Protein AF-A0A359E7X0-F1 (afdb_monomer_lite)

Secondary structure (DSSP, 8-state):
-HHHHHHHHT--HHHHHHHHHHHHHHHHHHHHHS-SS---S-HHHHHHHHHHHHHHHHHHHHHHHHHHHHHHH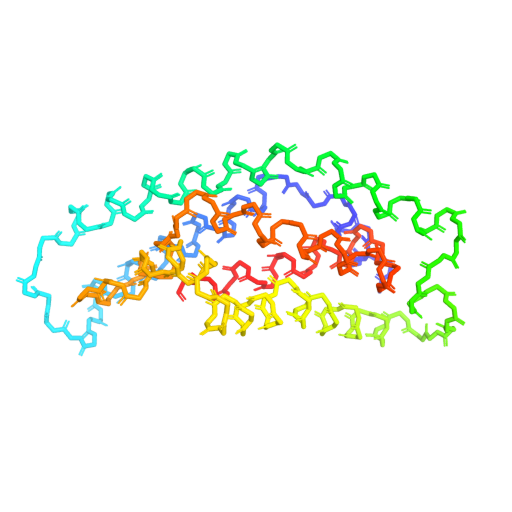HHHHTT-SHHHHS---HHHHHHHHHHHHHIIIIIIHHHHHHH-HHHHHHHHHHHT--S-STTGGG---HHHHHHHHHHHHHHHHHHT--HHHHHHHHHHHHHT--

Structure (mmCIF, N/CA/C/O backbone):
data_AF-A0A359E7X0-F1
#
_entry.id   AF-A0A359E7X0-F1
#
loop_
_atom_site.group_PDB
_atom_site.id
_atom_site.type_symbol
_atom_site.label_atom_id
_a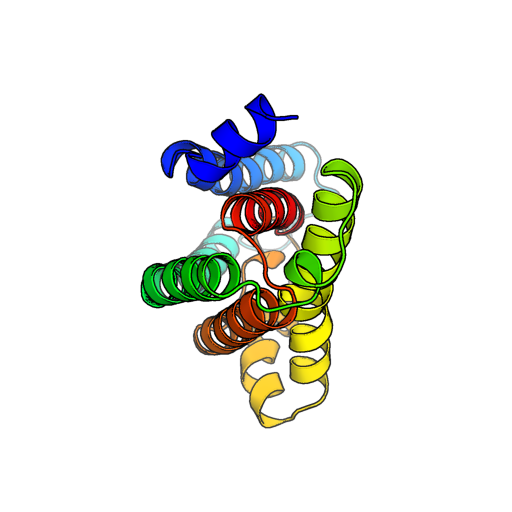tom_site.label_alt_id
_atom_site.label_comp_id
_atom_site.label_asym_id
_atom_site.label_entity_id
_atom_site.label_seq_id
_atom_site.pdbx_PDB_ins_code
_atom_site.Cartn_x
_atom_site.Cartn_y
_atom_site.Cartn_z
_atom_site.occupancy
_atom_site.B_iso_or_equiv
_atom_site.auth_seq_id
_atom_site.auth_comp_id
_atom_site.auth_asym_id
_atom_site.auth_atom_id
_atom_site.pdbx_PDB_model_num
ATOM 1 N N . MET A 1 1 ? 7.975 14.199 -17.176 1.00 75.38 1 MET A N 1
ATOM 2 C CA . MET A 1 1 ? 7.974 12.775 -16.774 1.00 75.38 1 MET A CA 1
ATOM 3 C C . MET A 1 1 ? 9.249 12.431 -16.023 1.00 75.38 1 MET A C 1
ATOM 5 O O . MET A 1 1 ? 9.124 11.866 -14.952 1.00 75.38 1 MET A O 1
ATOM 9 N N . GLU A 1 2 ? 10.434 12.840 -16.494 1.00 82.50 2 GLU A N 1
ATOM 10 C CA . GLU A 1 2 ? 11.701 12.653 -15.754 1.00 82.50 2 GLU A CA 1
ATOM 11 C C . GLU A 1 2 ? 11.661 13.223 -14.327 1.00 82.50 2 GLU A C 1
ATOM 13 O O . GLU A 1 2 ? 11.994 12.517 -13.386 1.00 82.50 2 GLU A O 1
ATOM 18 N N . SER A 1 3 ? 11.103 14.425 -14.140 1.00 87.00 3 SER A N 1
ATOM 19 C CA . SER A 1 3 ? 10.909 15.014 -12.804 1.00 87.00 3 SER A CA 1
ATOM 20 C C . SER A 1 3 ? 10.025 14.183 -11.863 1.00 87.00 3 SER A C 1
ATOM 22 O O . SER A 1 3 ? 10.186 14.245 -10.649 1.00 87.00 3 SER A O 1
ATOM 24 N N . LEU A 1 4 ? 9.076 13.411 -12.407 1.00 87.56 4 LEU A N 1
ATOM 25 C CA . LEU A 1 4 ? 8.198 12.545 -11.617 1.00 87.56 4 LEU A CA 1
ATOM 26 C C . LEU A 1 4 ? 8.930 11.269 -11.192 1.00 87.56 4 LEU A C 1
ATOM 28 O O . LEU A 1 4 ? 8.784 10.843 -10.050 1.00 87.56 4 LEU A O 1
ATOM 32 N N . ILE A 1 5 ? 9.735 10.694 -12.089 1.00 90.81 5 ILE A N 1
ATOM 33 C CA . ILE A 1 5 ? 10.600 9.549 -11.783 1.00 90.81 5 ILE A CA 1
ATOM 34 C C . ILE A 1 5 ? 11.590 9.939 -10.688 1.00 90.81 5 ILE A C 1
ATOM 36 O O . ILE A 1 5 ? 11.612 9.298 -9.644 1.00 90.81 5 ILE A O 1
ATOM 40 N N . GLU A 1 6 ? 12.326 11.035 -10.889 1.00 91.25 6 GLU A N 1
ATOM 41 C CA . GLU A 1 6 ? 13.336 11.527 -9.948 1.00 91.25 6 GLU A CA 1
ATOM 42 C C . GLU A 1 6 ? 12.739 11.795 -8.560 1.00 91.25 6 GLU A C 1
ATOM 44 O O . GLU A 1 6 ? 13.324 11.417 -7.540 1.00 91.25 6 GLU A O 1
ATOM 49 N N . PHE A 1 7 ? 11.540 12.392 -8.516 1.00 92.25 7 PHE A N 1
ATOM 50 C CA . PHE A 1 7 ? 10.814 12.611 -7.269 1.00 92.25 7 PHE A CA 1
ATOM 51 C C . PHE A 1 7 ? 10.490 11.295 -6.557 1.00 92.25 7 PHE A C 1
ATOM 53 O O . PHE A 1 7 ? 10.755 11.173 -5.362 1.00 92.25 7 PHE A O 1
ATOM 60 N N . PHE A 1 8 ? 9.918 10.314 -7.262 1.00 92.75 8 PHE A N 1
ATOM 61 C CA . PHE A 1 8 ? 9.511 9.057 -6.637 1.00 92.75 8 PHE A CA 1
ATOM 62 C C . PHE A 1 8 ? 10.677 8.123 -6.341 1.00 92.75 8 PHE A C 1
ATOM 64 O O . PHE A 1 8 ? 10.572 7.375 -5.384 1.00 92.75 8 PHE A O 1
ATOM 71 N N . GLU A 1 9 ? 11.790 8.181 -7.065 1.00 91.56 9 GLU A N 1
ATOM 72 C CA . GLU A 1 9 ? 13.028 7.472 -6.711 1.00 91.56 9 GLU A CA 1
ATOM 73 C C . GLU A 1 9 ? 13.593 7.944 -5.368 1.00 91.56 9 GLU A C 1
ATOM 75 O O . GLU A 1 9 ? 14.077 7.137 -4.574 1.00 91.56 9 GLU A O 1
ATOM 80 N N . ASN A 1 10 ? 13.472 9.244 -5.089 1.00 91.44 10 ASN A N 1
ATOM 81 C CA . ASN A 1 10 ? 14.083 9.896 -3.932 1.00 91.44 10 ASN A CA 1
ATOM 82 C C . ASN A 1 10 ? 13.059 10.402 -2.910 1.00 91.44 10 ASN A C 1
ATOM 84 O O . ASN A 1 10 ? 13.376 11.271 -2.093 1.00 91.44 10 ASN A O 1
ATOM 88 N N . VAL A 1 11 ? 11.826 9.883 -2.943 1.00 89.31 11 VAL A N 1
ATOM 89 C CA . VAL A 1 11 ? 10.738 10.421 -2.122 1.00 89.31 11 VAL A CA 1
ATOM 90 C C . VAL A 1 11 ? 11.108 10.354 -0.630 1.00 89.31 11 VAL A C 1
ATOM 92 O O . VAL A 1 11 ? 11.353 9.266 -0.085 1.00 89.31 11 VAL A O 1
ATOM 95 N N . PRO A 1 12 ? 11.143 11.499 0.081 1.00 88.38 12 PRO A N 1
ATOM 96 C CA . PRO A 1 12 ? 11.571 11.515 1.470 1.00 88.38 12 PRO A CA 1
ATOM 97 C C . PRO A 1 12 ? 10.687 10.626 2.342 1.00 88.38 12 PRO A C 1
ATOM 99 O O . PRO A 1 12 ? 9.459 10.614 2.223 1.00 88.38 12 PRO A O 1
ATOM 102 N N . THR A 1 13 ? 11.294 9.908 3.287 1.00 85.00 13 THR A N 1
ATOM 103 C CA . THR A 1 13 ? 10.543 9.116 4.274 1.00 85.00 13 THR A CA 1
ATOM 104 C C . THR A 1 13 ? 9.577 9.990 5.076 1.00 85.00 13 THR A C 1
ATOM 106 O O . THR A 1 13 ? 8.472 9.551 5.379 1.00 85.00 13 THR A O 1
ATOM 109 N N . SER A 1 14 ? 9.943 11.247 5.350 1.00 87.19 14 SER A N 1
ATOM 110 C CA . SER A 1 14 ? 9.067 12.228 5.999 1.00 87.19 14 SER A CA 1
ATOM 111 C C . SER A 1 14 ? 7.823 12.556 5.172 1.00 87.19 14 SER A C 1
ATOM 113 O O . SER A 1 14 ? 6.746 12.682 5.743 1.00 87.19 14 SER A O 1
ATOM 115 N N . PHE A 1 15 ? 7.940 12.644 3.844 1.00 88.62 15 PHE A N 1
ATOM 116 C CA . PHE A 1 15 ? 6.799 12.879 2.959 1.00 88.62 15 PHE A CA 1
ATOM 117 C C . PHE A 1 15 ? 5.837 11.686 2.976 1.00 88.62 15 PHE A C 1
ATOM 119 O O . PHE A 1 15 ? 4.637 11.856 3.175 1.00 88.62 15 PHE A O 1
ATOM 126 N N . ARG A 1 16 ? 6.370 10.463 2.866 1.00 85.44 16 ARG A N 1
ATOM 127 C CA . ARG A 1 16 ? 5.575 9.224 2.939 1.00 85.44 16 ARG A CA 1
ATOM 128 C C . ARG A 1 16 ? 4.878 9.053 4.288 1.00 85.44 16 ARG A C 1
ATOM 130 O O . ARG A 1 16 ? 3.681 8.785 4.329 1.00 85.44 16 ARG A O 1
ATOM 137 N N . ALA A 1 17 ? 5.602 9.266 5.386 1.00 85.50 17 ALA A N 1
ATOM 138 C CA . ALA A 1 17 ? 5.021 9.253 6.726 1.00 85.50 17 ALA A CA 1
ATOM 139 C C . ALA A 1 17 ? 3.969 10.361 6.898 1.00 85.50 17 ALA A C 1
ATOM 141 O O . ALA A 1 17 ? 2.923 10.128 7.499 1.00 85.50 17 ALA A O 1
ATOM 142 N N . GLY A 1 18 ? 4.220 11.541 6.325 1.00 89.38 18 GLY A N 1
ATOM 143 C CA . GLY A 1 18 ? 3.293 12.666 6.313 1.00 89.38 18 GLY A CA 1
ATOM 144 C C . GLY A 1 18 ? 1.985 12.359 5.588 1.00 89.38 18 GLY A C 1
ATOM 145 O O . GLY A 1 18 ? 0.936 12.748 6.086 1.00 89.38 18 GLY A O 1
ATOM 146 N N . MET A 1 19 ? 2.014 11.617 4.476 1.00 86.12 19 MET A N 1
ATOM 147 C CA . MET A 1 19 ? 0.788 11.182 3.792 1.00 86.12 19 MET A CA 1
ATOM 148 C C . MET A 1 19 ? -0.053 10.244 4.661 1.00 86.12 19 MET A C 1
ATOM 150 O O . MET A 1 19 ? -1.252 10.460 4.788 1.00 86.12 19 MET A O 1
ATOM 154 N N . LEU A 1 20 ? 0.571 9.256 5.312 1.00 84.75 20 LEU A N 1
ATOM 155 C CA . LEU A 1 20 ? -0.137 8.308 6.182 1.00 84.75 20 LEU A CA 1
ATOM 156 C C . LEU A 1 20 ? -0.710 8.994 7.432 1.00 84.75 20 LEU A C 1
ATOM 158 O O . LEU A 1 20 ? -1.896 8.896 7.726 1.00 84.75 20 LEU A O 1
ATOM 162 N N . ILE A 1 21 ? 0.124 9.729 8.171 1.00 88.12 21 ILE A N 1
ATOM 163 C CA . ILE A 1 21 ? -0.298 10.397 9.412 1.00 88.12 21 ILE A CA 1
ATOM 164 C C . ILE A 1 21 ? -1.275 11.536 9.101 1.00 88.12 21 ILE A C 1
ATOM 166 O O . ILE A 1 21 ? -2.271 11.716 9.802 1.00 88.12 21 ILE A O 1
ATOM 170 N N . GLY A 1 22 ? -0.998 12.299 8.043 1.00 89.81 22 GLY A N 1
ATOM 171 C CA . GLY A 1 22 ? -1.836 13.401 7.586 1.00 89.81 22 GLY A CA 1
ATOM 172 C C . GLY A 1 22 ? -3.197 12.931 7.087 1.00 89.81 22 GLY A C 1
ATOM 173 O O . GLY A 1 22 ? -4.191 13.572 7.415 1.00 89.81 22 GLY A O 1
ATOM 174 N N . GLY A 1 23 ? -3.260 11.801 6.375 1.00 89.06 23 GLY A N 1
ATOM 175 C CA . GLY A 1 23 ? -4.509 11.172 5.943 1.00 89.06 23 GLY A CA 1
ATOM 176 C C . GLY A 1 23 ? -5.402 10.811 7.128 1.00 89.06 23 GLY A C 1
ATOM 177 O O . GLY A 1 23 ? -6.529 11.298 7.211 1.00 89.06 23 GLY A O 1
ATOM 178 N N . ILE A 1 24 ? -4.866 10.064 8.102 1.00 90.25 24 ILE A N 1
ATOM 179 C CA . ILE A 1 24 ? -5.588 9.720 9.341 1.00 90.25 24 ILE A CA 1
ATOM 180 C C . ILE A 1 24 ? -6.079 10.982 10.051 1.00 90.25 24 ILE A C 1
ATOM 182 O O . ILE A 1 24 ? -7.242 11.060 10.436 1.00 90.25 24 ILE A O 1
ATOM 186 N N . PHE A 1 25 ? -5.211 11.982 10.231 1.00 91.62 25 PHE A N 1
ATOM 187 C CA . PHE A 1 25 ? -5.564 13.212 10.940 1.00 91.62 25 PHE A CA 1
ATOM 188 C C . PHE A 1 25 ? -6.662 14.009 10.223 1.00 91.62 25 PHE A C 1
ATOM 190 O O . PHE A 1 25 ? -7.611 14.466 10.861 1.00 91.62 25 PHE A O 1
ATOM 197 N N . LEU A 1 26 ? -6.555 14.148 8.900 1.00 92.06 26 LEU A N 1
ATOM 198 C CA . LEU A 1 26 ? -7.533 14.848 8.075 1.00 92.06 26 LEU A CA 1
ATOM 199 C C . LEU A 1 26 ? -8.904 14.172 8.162 1.00 92.06 26 LEU A C 1
ATOM 201 O O . LEU A 1 26 ? -9.893 14.833 8.481 1.00 92.06 26 LEU A O 1
ATOM 205 N N . PHE A 1 27 ? -8.961 12.861 7.931 1.00 91.31 27 PHE A N 1
ATOM 206 C CA . PHE A 1 27 ? -10.214 12.114 7.974 1.00 91.31 27 PHE A CA 1
ATOM 207 C C . PHE A 1 27 ? 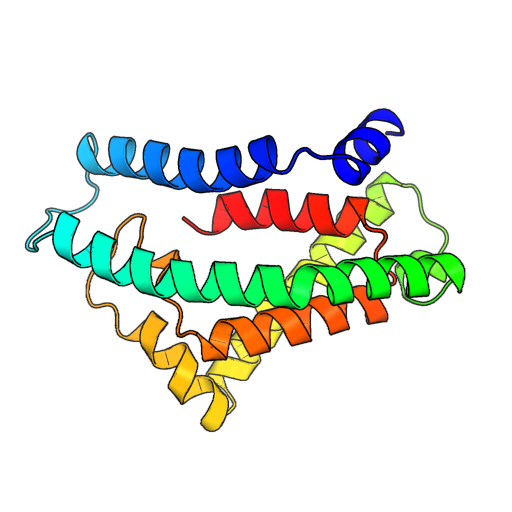-10.783 12.018 9.392 1.00 91.31 27 PHE A C 1
ATOM 209 O O . PHE A 1 27 ? -11.995 12.114 9.555 1.00 91.31 27 PHE A O 1
ATOM 216 N N . TRP A 1 28 ? -9.942 11.968 10.431 1.00 91.44 28 TRP A N 1
ATOM 217 C CA . TRP A 1 28 ? -10.390 12.053 11.825 1.00 91.44 28 TRP A CA 1
ATOM 218 C C . TRP A 1 28 ? -11.127 13.363 12.124 1.00 91.44 28 TRP A C 1
ATOM 220 O O . TRP A 1 28 ? -12.159 13.349 12.800 1.00 91.44 28 TRP A O 1
ATOM 230 N N . ILE A 1 29 ? -10.617 14.497 11.625 1.00 92.44 29 ILE A N 1
ATOM 231 C CA . ILE A 1 29 ? -11.282 15.800 11.764 1.00 92.44 29 ILE A CA 1
ATOM 232 C C . ILE A 1 29 ? -12.589 15.812 10.980 1.00 92.44 29 ILE A C 1
ATOM 234 O O . ILE A 1 29 ? -13.618 16.180 11.544 1.00 92.44 29 ILE A O 1
ATOM 238 N N . ILE A 1 30 ? -12.561 15.412 9.706 1.00 92.12 30 ILE A N 1
ATOM 239 C CA . ILE A 1 30 ? -13.751 15.413 8.844 1.00 92.12 30 ILE A CA 1
ATOM 240 C C . ILE A 1 30 ? -14.857 14.574 9.480 1.00 92.12 30 ILE A C 1
ATOM 242 O O . ILE A 1 30 ? -15.973 15.054 9.633 1.00 92.12 30 ILE A O 1
ATOM 246 N N . GLU A 1 31 ? -14.535 13.367 9.927 1.00 90.69 31 GLU A N 1
ATOM 247 C CA . GLU A 1 31 ? -15.479 12.456 10.563 1.00 90.69 31 GLU A CA 1
ATOM 248 C C . GLU A 1 31 ? -15.961 12.956 11.937 1.00 90.69 31 GLU A C 1
ATOM 250 O O . GLU A 1 31 ? -17.084 12.673 12.344 1.00 90.69 31 GLU A O 1
ATOM 255 N N . GLY A 1 32 ? -15.132 13.702 12.673 1.00 88.19 32 GLY A N 1
ATOM 256 C CA . GLY A 1 32 ? -15.523 14.313 13.945 1.00 88.19 32 GLY A CA 1
ATOM 257 C C . GLY A 1 32 ? -16.440 15.531 13.789 1.00 88.19 32 GLY A C 1
ATOM 258 O O . GLY A 1 32 ? -17.305 15.748 14.634 1.00 88.19 32 GLY A O 1
ATOM 259 N N . VAL A 1 33 ? -16.253 16.322 12.728 1.00 91.44 33 VAL A N 1
ATOM 260 C CA . VAL A 1 33 ? -17.039 17.538 12.446 1.00 91.44 33 VAL A CA 1
ATOM 261 C C . VAL A 1 33 ? -18.312 17.215 11.659 1.00 91.44 33 VAL A C 1
ATOM 263 O O . VAL A 1 33 ? -19.364 17.790 11.931 1.00 91.44 33 VAL A O 1
ATOM 266 N N . PHE A 1 34 ? -18.227 16.282 10.712 1.00 90.88 34 PHE A N 1
ATOM 267 C CA . PHE A 1 34 ? -19.312 15.845 9.834 1.00 90.88 34 PHE A CA 1
ATOM 268 C C . PHE A 1 34 ? -19.515 14.322 9.942 1.00 90.88 34 PHE A C 1
ATOM 270 O O . PHE A 1 34 ? -19.265 13.596 8.975 1.00 90.88 34 PHE A O 1
ATOM 277 N N . PRO A 1 35 ? -19.944 13.806 11.109 1.00 85.69 35 PRO A N 1
ATOM 278 C CA . PRO A 1 35 ? -20.147 12.374 11.284 1.00 85.69 35 PRO A CA 1
ATOM 279 C C . PRO A 1 35 ? -21.292 11.875 10.397 1.00 85.69 35 PRO A C 1
ATOM 281 O O . PRO A 1 35 ? -22.407 12.393 10.457 1.00 85.69 35 PRO A O 1
ATOM 284 N N . LEU A 1 36 ? -21.032 10.834 9.600 1.00 84.00 36 LEU A N 1
ATOM 285 C CA . LEU A 1 36 ? -22.078 10.146 8.833 1.00 84.00 36 LEU A CA 1
ATOM 286 C C . LEU A 1 36 ? -23.005 9.323 9.748 1.00 84.00 36 LEU A C 1
ATOM 288 O O . LEU A 1 36 ? -24.186 9.162 9.447 1.00 84.00 36 LEU A O 1
ATOM 292 N N . PHE A 1 37 ? -22.473 8.827 10.870 1.00 80.88 37 PHE A N 1
ATOM 293 C CA . PHE A 1 37 ? -23.189 8.029 11.865 1.00 80.88 37 PHE A CA 1
ATOM 294 C C . PHE A 1 37 ? -22.910 8.536 13.281 1.00 80.88 37 PHE A C 1
ATOM 296 O O . PHE A 1 37 ? -21.827 9.040 13.573 1.00 80.88 37 PHE A O 1
ATOM 303 N N . GLU A 1 38 ? -23.872 8.357 14.188 1.00 79.56 38 GLU A N 1
ATOM 304 C CA . GLU A 1 38 ? -23.658 8.646 15.605 1.00 79.56 38 GLU A CA 1
ATOM 305 C C . GLU A 1 38 ? -22.748 7.592 16.251 1.00 79.56 38 GLU A C 1
ATOM 307 O O . GLU A 1 38 ? -23.013 6.387 16.217 1.00 79.56 38 GLU A O 1
ATOM 312 N N . PHE A 1 39 ? -21.666 8.050 16.880 1.00 79.81 39 PHE A N 1
ATOM 313 C CA . PHE A 1 39 ? -20.713 7.176 17.554 1.00 79.81 39 PHE A CA 1
ATOM 314 C C . PHE A 1 39 ? -21.245 6.724 18.923 1.00 79.81 39 PHE A C 1
ATOM 316 O O . PHE A 1 39 ? -21.139 7.440 19.916 1.00 79.81 39 PHE A O 1
ATOM 323 N N . GLY A 1 40 ? -21.765 5.496 19.001 1.00 84.06 40 GLY A N 1
ATOM 324 C CA . GLY A 1 40 ? -22.205 4.862 20.255 1.00 84.06 40 GLY A CA 1
ATOM 325 C C . GLY A 1 40 ? -21.088 4.210 21.090 1.00 84.06 40 GLY A C 1
ATOM 326 O O . GLY A 1 40 ? -21.372 3.519 22.068 1.00 84.06 40 GLY A O 1
ATOM 327 N N . TYR A 1 41 ? -19.818 4.374 20.706 1.00 87.69 41 TYR A N 1
ATOM 328 C CA . TYR A 1 41 ? -18.667 3.690 21.309 1.00 87.69 41 TYR A CA 1
ATOM 329 C C . TYR A 1 41 ? -17.541 4.654 21.709 1.00 87.69 41 TYR A C 1
ATOM 331 O O . TYR A 1 41 ? -17.523 5.837 21.379 1.00 87.69 41 TYR A O 1
ATOM 339 N N . LYS A 1 42 ? -16.549 4.134 22.444 1.00 90.69 42 LYS A N 1
ATOM 340 C CA . LYS A 1 42 ? -15.373 4.903 22.881 1.00 90.69 42 LYS A CA 1
ATOM 341 C C . LYS A 1 42 ? -14.344 5.023 21.746 1.00 90.69 42 LYS A C 1
ATOM 343 O O . LYS A 1 42 ? -13.367 4.273 21.743 1.00 90.69 42 LYS A O 1
ATOM 348 N N . LYS A 1 43 ? -14.538 5.982 20.832 1.00 89.44 43 LYS A N 1
ATOM 349 C CA . LYS A 1 43 ? -13.714 6.196 19.620 1.00 89.44 43 LYS A CA 1
ATOM 350 C C . LYS A 1 43 ? -12.201 6.181 19.867 1.00 89.44 43 LYS A C 1
ATOM 352 O O . LYS A 1 43 ? -11.479 5.424 19.237 1.00 89.44 43 LYS A O 1
ATOM 357 N N . VAL A 1 44 ? -11.717 6.916 20.873 1.00 91.12 44 VAL A N 1
ATOM 358 C CA . VAL A 1 44 ? -10.276 6.958 21.214 1.00 91.12 44 VAL A CA 1
ATOM 359 C C . VAL A 1 44 ? -9.722 5.583 21.604 1.00 91.12 44 VAL A C 1
ATOM 361 O O . VAL A 1 44 ? -8.596 5.241 21.251 1.00 91.12 44 VAL A O 1
ATOM 364 N N . ARG A 1 45 ? -10.505 4.768 22.324 1.00 92.94 45 ARG A N 1
ATOM 365 C CA . ARG A 1 45 ? -10.074 3.422 22.730 1.00 92.94 45 ARG A CA 1
ATOM 366 C C . ARG A 1 45 ? -10.014 2.473 21.534 1.00 92.94 45 ARG A C 1
ATOM 368 O O . ARG A 1 45 ? -9.099 1.660 21.472 1.00 92.94 45 ARG A O 1
ATOM 375 N N . HIS A 1 46 ? -10.989 2.556 20.631 1.00 94.31 46 HIS A N 1
ATOM 376 C CA . HIS A 1 46 ? -11.018 1.761 19.402 1.00 94.31 46 HIS A CA 1
ATOM 377 C C . HIS A 1 46 ? -9.833 2.117 18.492 1.00 94.31 46 HIS A C 1
ATOM 379 O O . HIS A 1 46 ? -9.023 1.239 18.188 1.00 94.31 46 HIS A O 1
ATOM 385 N N . ALA A 1 47 ? -9.619 3.411 18.247 1.00 93.56 47 ALA A N 1
ATOM 386 C CA . ALA A 1 47 ? -8.471 3.923 17.506 1.00 93.56 47 ALA A CA 1
ATOM 387 C C . ALA A 1 47 ? -7.128 3.465 18.094 1.00 93.56 47 ALA A C 1
ATOM 389 O O . ALA A 1 47 ? -6.249 3.024 17.360 1.00 93.56 47 ALA A O 1
ATOM 390 N N . ALA A 1 48 ? -6.962 3.501 19.422 1.00 95.06 48 ALA A N 1
ATOM 391 C CA . ALA A 1 48 ? -5.726 3.055 20.068 1.00 95.06 48 ALA A CA 1
ATOM 392 C C . ALA A 1 48 ? -5.408 1.575 19.784 1.00 95.06 48 ALA A C 1
ATOM 394 O O . ALA A 1 48 ? -4.252 1.231 19.548 1.00 95.06 48 ALA A O 1
ATOM 395 N N . ILE A 1 49 ? -6.419 0.699 19.773 1.00 94.44 49 ILE A N 1
ATOM 396 C CA . ILE A 1 49 ? -6.236 -0.725 19.453 1.00 94.44 49 ILE A CA 1
ATOM 397 C C . ILE A 1 49 ? -5.827 -0.889 17.986 1.00 94.44 49 ILE A C 1
ATOM 399 O O . ILE A 1 49 ? -4.866 -1.604 17.698 1.00 94.44 49 ILE A O 1
ATOM 403 N N . ASN A 1 50 ? -6.516 -0.203 17.073 1.00 95.62 50 ASN A N 1
ATOM 404 C CA . ASN A 1 50 ? -6.230 -0.276 15.642 1.00 95.62 50 ASN A CA 1
ATOM 405 C C . ASN A 1 50 ? -4.831 0.274 15.318 1.00 95.62 50 ASN A C 1
ATOM 407 O O . ASN A 1 50 ? -4.094 -0.341 14.553 1.00 95.62 50 ASN A O 1
ATOM 411 N N . LEU A 1 51 ? -4.404 1.356 15.974 1.00 93.69 51 LEU A N 1
ATOM 412 C CA . LEU A 1 51 ? -3.062 1.922 15.815 1.00 93.69 51 LEU A CA 1
ATOM 413 C C . LEU A 1 51 ? -1.956 1.030 16.391 1.00 93.69 51 LEU A C 1
ATOM 415 O O . LEU A 1 51 ? -0.876 0.970 15.812 1.00 93.69 51 LEU A O 1
ATOM 419 N N . VAL A 1 52 ? -2.197 0.304 17.489 1.00 96.06 52 VAL A N 1
ATOM 420 C CA . VAL A 1 52 ? -1.232 -0.691 17.996 1.00 96.06 52 VAL A CA 1
ATOM 421 C C . VAL A 1 52 ? -1.051 -1.828 16.988 1.00 96.06 52 VAL A C 1
ATOM 423 O O . VAL A 1 52 ? 0.080 -2.213 16.695 1.00 96.06 52 VAL A O 1
ATOM 426 N N . LEU A 1 53 ? -2.149 -2.337 16.424 1.00 95.31 53 LEU A N 1
ATOM 427 C CA . LEU A 1 53 ? -2.118 -3.369 15.383 1.00 95.31 53 LEU A CA 1
ATOM 428 C C . LEU A 1 53 ? -1.400 -2.881 14.117 1.00 95.31 53 LEU A C 1
ATOM 430 O O . LEU A 1 53 ? -0.495 -3.555 13.620 1.00 95.31 53 LEU A O 1
ATOM 434 N N . ASN A 1 54 ? -1.722 -1.672 13.658 1.00 94.00 54 ASN A N 1
ATOM 435 C CA . ASN A 1 54 ? -1.026 -1.020 12.554 1.00 94.00 54 ASN A CA 1
ATOM 436 C C . ASN A 1 54 ? 0.469 -0.814 12.856 1.00 94.00 54 ASN A C 1
ATOM 438 O O . ASN A 1 54 ? 1.309 -1.046 11.994 1.00 94.00 54 ASN A O 1
ATOM 442 N N . GLY A 1 55 ? 0.833 -0.472 14.094 1.00 94.44 55 GLY A N 1
ATOM 443 C CA . GLY A 1 55 ? 2.230 -0.333 14.504 1.00 94.44 55 GLY A CA 1
ATOM 444 C C . GLY A 1 55 ? 3.048 -1.599 14.236 1.00 94.44 55 GLY A C 1
ATOM 445 O O . GLY A 1 55 ? 4.148 -1.518 13.688 1.00 94.44 55 GLY A O 1
ATOM 446 N N . PHE A 1 56 ? 2.496 -2.782 14.528 1.00 95.88 56 PHE A N 1
ATOM 447 C CA . PHE A 1 56 ? 3.136 -4.047 14.152 1.00 95.88 56 PHE A CA 1
ATOM 448 C C . PHE A 1 56 ? 3.239 -4.218 12.635 1.00 95.88 56 PHE A C 1
ATOM 450 O O . PHE A 1 56 ? 4.279 -4.661 12.148 1.00 95.88 56 PHE A O 1
ATOM 457 N N . PHE A 1 57 ? 2.196 -3.845 11.890 1.00 93.75 57 PHE A N 1
ATOM 458 C CA . PHE A 1 57 ? 2.203 -3.874 10.427 1.00 93.75 57 PHE A CA 1
ATOM 459 C C . PHE A 1 57 ? 3.351 -3.032 9.853 1.00 93.75 57 PHE A C 1
ATOM 461 O O . PHE A 1 57 ? 4.126 -3.518 9.029 1.00 93.75 57 PHE A O 1
ATOM 468 N N . VAL A 1 58 ? 3.515 -1.800 10.341 1.00 92.56 58 VAL A N 1
ATOM 469 C CA . VAL A 1 58 ? 4.585 -0.881 9.929 1.00 92.56 58 VAL A CA 1
ATOM 470 C C . VAL A 1 58 ? 5.961 -1.445 10.271 1.00 92.56 58 VAL A C 1
ATOM 472 O O . VAL A 1 58 ? 6.840 -1.458 9.412 1.00 92.56 58 VAL A O 1
ATOM 475 N N . VAL A 1 59 ? 6.162 -1.951 11.491 1.00 95.75 59 VAL A N 1
ATOM 476 C CA . VAL A 1 59 ? 7.450 -2.531 11.914 1.00 95.75 59 VAL A CA 1
ATOM 477 C C . VAL A 1 59 ? 7.834 -3.729 11.045 1.00 95.75 59 VAL A C 1
ATOM 479 O O . VAL A 1 59 ? 8.980 -3.827 10.607 1.00 95.75 59 VAL A O 1
ATOM 482 N N . ILE A 1 60 ? 6.882 -4.615 10.746 1.00 96.25 60 ILE A N 1
ATOM 483 C CA . ILE A 1 60 ? 7.112 -5.755 9.852 1.00 96.25 60 ILE A CA 1
ATOM 484 C C . ILE A 1 60 ? 7.442 -5.258 8.441 1.00 96.25 60 ILE A C 1
ATOM 486 O O . ILE A 1 60 ? 8.437 -5.695 7.865 1.00 96.25 60 ILE A O 1
ATOM 490 N N . GLY A 1 61 ? 6.677 -4.302 7.907 1.00 94.31 61 GLY A N 1
ATOM 491 C CA . GLY A 1 61 ? 6.936 -3.692 6.601 1.00 94.31 61 GLY A CA 1
ATOM 492 C C . GLY A 1 61 ? 8.343 -3.097 6.488 1.00 94.31 61 GLY A C 1
ATOM 493 O O . GLY A 1 61 ? 9.043 -3.356 5.509 1.00 94.31 61 GLY A O 1
ATOM 494 N N . LEU A 1 62 ? 8.803 -2.381 7.519 1.00 92.88 62 LEU A N 1
ATOM 495 C CA . LEU A 1 62 ? 10.171 -1.856 7.595 1.00 92.88 62 LEU A CA 1
ATOM 496 C C . LEU A 1 62 ? 11.223 -2.974 7.598 1.00 92.88 62 LEU A C 1
ATOM 498 O O . LEU A 1 62 ? 12.249 -2.838 6.935 1.00 92.88 62 LEU A O 1
ATOM 502 N N . GLY A 1 63 ? 10.955 -4.097 8.270 1.00 96.50 63 GLY A N 1
ATOM 503 C CA . GLY A 1 63 ? 11.818 -5.282 8.231 1.00 96.50 63 GLY A CA 1
ATOM 504 C C . GLY A 1 63 ? 11.975 -5.879 6.826 1.00 96.50 63 GLY A C 1
ATOM 505 O O . GLY A 1 63 ? 13.054 -6.351 6.474 1.00 96.50 63 GLY A O 1
ATOM 506 N N . PHE A 1 64 ? 10.934 -5.802 5.992 1.00 97.50 64 PHE A N 1
ATOM 507 C CA . PHE A 1 64 ? 10.961 -6.256 4.595 1.00 97.50 64 PHE A CA 1
ATOM 508 C C . PHE A 1 64 ? 11.443 -5.189 3.598 1.00 97.50 64 PHE A C 1
ATOM 510 O O . PHE A 1 64 ? 11.710 -5.522 2.441 1.00 97.50 64 PHE A O 1
ATOM 517 N N . ALA A 1 65 ? 11.590 -3.925 4.009 1.00 94.81 65 ALA A N 1
ATOM 518 C CA . ALA A 1 65 ? 11.895 -2.814 3.104 1.00 94.81 65 ALA A CA 1
ATOM 519 C C . ALA A 1 65 ? 13.206 -3.017 2.327 1.00 94.81 65 ALA A C 1
ATOM 521 O O . ALA A 1 65 ? 13.260 -2.745 1.128 1.00 94.81 65 ALA A O 1
ATOM 522 N N . GLY A 1 66 ? 14.242 -3.557 2.978 1.00 96.94 66 GLY A N 1
ATOM 523 C CA . GLY A 1 66 ? 15.512 -3.870 2.316 1.00 96.94 66 GLY A CA 1
ATOM 524 C C . GLY A 1 66 ? 15.360 -4.920 1.212 1.00 96.94 66 GLY A C 1
ATOM 525 O O . GLY A 1 66 ? 15.889 -4.738 0.118 1.00 96.94 66 GLY A O 1
ATOM 526 N N . LEU A 1 67 ? 14.583 -5.980 1.464 1.00 98.38 67 LEU A N 1
ATOM 527 C CA . LEU A 1 67 ? 14.318 -7.029 0.476 1.00 98.38 67 LEU A CA 1
ATOM 528 C C . LEU A 1 67 ? 13.474 -6.508 -0.693 1.00 98.38 67 LEU A C 1
ATOM 530 O O . LEU A 1 67 ? 13.731 -6.871 -1.839 1.00 98.38 67 LEU A O 1
ATOM 534 N N . LEU A 1 68 ? 12.499 -5.638 -0.423 1.00 98.31 68 LEU A N 1
ATOM 535 C CA . LEU A 1 68 ? 11.685 -4.989 -1.452 1.00 98.31 68 LEU A CA 1
ATOM 536 C C . LEU A 1 68 ? 12.550 -4.147 -2.404 1.00 98.31 68 LEU A C 1
ATOM 538 O O . LEU A 1 68 ? 12.472 -4.323 -3.619 1.00 98.31 68 LEU A O 1
ATOM 542 N N . VAL A 1 69 ? 13.402 -3.274 -1.852 1.00 97.81 69 VAL A N 1
ATOM 543 C CA . VAL A 1 69 ? 14.318 -2.429 -2.639 1.00 97.81 69 VAL A CA 1
ATOM 544 C C . VAL A 1 69 ? 15.315 -3.289 -3.409 1.00 97.81 69 VAL A C 1
ATOM 546 O O . VAL A 1 69 ? 15.516 -3.077 -4.602 1.00 97.81 69 VAL A O 1
ATOM 549 N N . TRP A 1 70 ? 15.899 -4.299 -2.758 1.00 98.56 70 TRP A N 1
ATOM 550 C CA . TRP A 1 70 ? 16.804 -5.237 -3.419 1.00 98.56 70 TRP A CA 1
ATOM 551 C C . TRP A 1 70 ? 16.127 -5.958 -4.589 1.00 98.56 70 TRP A C 1
ATOM 553 O O . TRP A 1 70 ? 16.713 -6.039 -5.663 1.00 98.56 70 TRP A O 1
ATOM 563 N N . SER A 1 71 ? 14.886 -6.421 -4.414 1.00 98.69 71 SER A N 1
ATOM 564 C CA . SER A 1 71 ? 14.132 -7.118 -5.464 1.00 98.69 71 SER A CA 1
ATOM 565 C C . SER A 1 71 ? 13.875 -6.208 -6.661 1.00 98.69 71 SER A C 1
ATOM 567 O O . SER A 1 71 ? 14.069 -6.632 -7.794 1.00 98.69 71 SER A O 1
ATOM 569 N N . SER A 1 72 ? 13.499 -4.950 -6.409 1.00 98.62 72 SER A N 1
ATOM 570 C CA . SER A 1 72 ? 13.299 -3.936 -7.450 1.00 98.62 72 SER A CA 1
ATOM 571 C C . SER A 1 72 ? 14.588 -3.652 -8.229 1.00 98.62 72 SER A C 1
ATOM 573 O O . SER A 1 72 ? 14.583 -3.682 -9.456 1.00 98.62 72 SER A O 1
ATOM 575 N N . ASN A 1 73 ? 15.712 -3.470 -7.528 1.00 98.44 73 ASN A N 1
ATOM 576 C CA . ASN A 1 73 ? 17.020 -3.263 -8.155 1.00 98.44 73 ASN A CA 1
ATOM 577 C C . ASN A 1 73 ? 17.493 -4.495 -8.938 1.00 98.44 73 ASN A C 1
ATOM 579 O O . ASN A 1 73 ? 18.129 -4.365 -9.978 1.00 98.44 73 ASN A O 1
ATOM 583 N N . TYR A 1 74 ? 17.206 -5.699 -8.437 1.00 98.69 74 TYR A N 1
ATOM 584 C CA . TYR A 1 74 ? 17.578 -6.942 -9.102 1.00 98.69 74 TYR A CA 1
ATOM 585 C C . TYR A 1 74 ? 16.850 -7.091 -10.437 1.00 98.69 74 TYR A C 1
ATOM 587 O O . TYR A 1 74 ? 17.491 -7.367 -11.450 1.00 98.69 74 TYR A O 1
ATOM 595 N N . VAL A 1 75 ? 15.530 -6.888 -10.461 1.00 98.56 75 VAL A N 1
ATOM 596 C CA . VAL A 1 75 ? 14.753 -7.054 -11.695 1.00 98.56 75 VAL A CA 1
ATOM 597 C C . VAL A 1 75 ? 15.057 -5.988 -12.739 1.00 98.56 75 VAL A C 1
ATOM 599 O O . VAL A 1 75 ? 15.084 -6.314 -13.919 1.00 98.56 75 VAL A O 1
ATOM 602 N N . THR A 1 76 ? 15.361 -4.753 -12.336 1.00 97.88 76 THR A N 1
ATOM 603 C CA . THR A 1 76 ? 15.770 -3.703 -13.281 1.00 97.88 76 THR A CA 1
ATOM 604 C C . THR A 1 76 ? 17.175 -3.947 -13.824 1.00 97.88 76 THR A C 1
ATOM 606 O O . THR A 1 76 ? 17.385 -3.836 -15.025 1.00 97.88 76 THR A O 1
ATOM 609 N N . ALA A 1 77 ? 18.129 -4.352 -12.979 1.00 98.38 77 ALA A N 1
ATOM 610 C CA . ALA A 1 77 ? 19.499 -4.639 -13.410 1.00 98.38 77 ALA A CA 1
ATOM 611 C C . ALA A 1 77 ? 19.614 -5.872 -14.324 1.00 98.38 77 ALA A C 1
ATOM 613 O O . ALA A 1 77 ? 20.578 -5.980 -15.076 1.00 98.38 77 ALA A O 1
ATOM 614 N N . ASN A 1 78 ? 18.662 -6.806 -14.240 1.00 98.44 78 ASN A N 1
ATOM 615 C CA . ASN A 1 78 ? 18.629 -8.027 -15.053 1.00 98.44 78 ASN A CA 1
ATOM 616 C C . ASN A 1 78 ? 17.533 -7.999 -16.132 1.00 98.44 78 ASN A C 1
ATOM 618 O O . ASN A 1 78 ? 17.246 -9.044 -16.711 1.00 98.44 78 ASN A O 1
ATOM 622 N N . GLU A 1 79 ? 16.896 -6.845 -16.364 1.00 97.88 79 GLU A N 1
ATOM 623 C CA . GLU A 1 79 ? 15.833 -6.669 -17.367 1.00 97.88 79 GLU A CA 1
ATOM 624 C C . GLU A 1 79 ? 14.720 -7.738 -17.263 1.00 97.88 79 GLU A C 1
ATOM 626 O O . GLU A 1 79 ? 14.216 -8.275 -18.253 1.00 97.88 79 GLU A O 1
ATOM 631 N N . PHE A 1 80 ? 14.332 -8.084 -16.033 1.00 98.38 80 PHE A N 1
ATOM 632 C CA . PHE A 1 80 ? 13.359 -9.135 -15.747 1.00 98.38 80 PHE A CA 1
ATOM 633 C C . PHE A 1 80 ? 11.977 -8.573 -15.389 1.00 98.38 80 PHE A C 1
ATOM 635 O O . PHE A 1 80 ? 11.855 -7.665 -14.572 1.00 98.38 80 PHE A O 1
ATOM 642 N N . GLY A 1 81 ? 10.921 -9.185 -15.930 1.00 97.88 81 GLY A N 1
ATOM 643 C CA . GLY A 1 81 ? 9.527 -8.901 -15.587 1.00 97.88 81 GLY A CA 1
ATOM 644 C C . GLY A 1 81 ? 8.787 -8.084 -16.646 1.00 97.88 81 GLY A C 1
ATOM 645 O O . GLY A 1 81 ? 9.377 -7.555 -17.586 1.00 97.88 81 GLY A O 1
ATOM 646 N N . VAL A 1 82 ? 7.463 -7.998 -16.495 1.00 97.62 82 VAL A N 1
ATOM 647 C CA . VAL A 1 82 ? 6.544 -7.440 -17.510 1.00 97.62 82 VAL A CA 1
ATOM 648 C C . VAL A 1 82 ? 6.974 -6.062 -18.024 1.00 97.62 82 VAL A C 1
ATOM 650 O O . VAL A 1 82 ? 6.968 -5.831 -19.230 1.00 97.62 82 VAL A O 1
ATOM 653 N N . LEU A 1 83 ? 7.357 -5.155 -17.124 1.00 97.88 83 LEU A N 1
ATOM 654 C CA . LEU A 1 83 ? 7.741 -3.784 -17.470 1.00 97.88 83 LEU A CA 1
ATOM 655 C C . LEU A 1 83 ? 9.140 -3.669 -18.084 1.00 97.88 83 LEU A C 1
ATOM 657 O O . LEU A 1 83 ? 9.463 -2.602 -18.594 1.00 97.88 83 LEU A O 1
ATOM 661 N N . GLN A 1 84 ? 9.959 -4.719 -18.001 1.00 97.44 84 GLN A N 1
ATOM 662 C CA . GLN A 1 84 ? 11.297 -4.767 -18.597 1.00 97.44 84 GLN A CA 1
ATOM 663 C C . GLN A 1 84 ? 11.268 -5.440 -19.977 1.00 97.44 84 GLN A C 1
ATOM 665 O O . GLN A 1 84 ? 12.002 -5.050 -20.875 1.00 97.44 84 GLN A O 1
ATOM 670 N N . TRP A 1 85 ? 10.388 -6.429 -20.172 1.00 97.62 85 TRP A N 1
ATOM 671 C CA . TRP A 1 85 ? 10.281 -7.179 -21.429 1.00 97.62 85 TRP A CA 1
ATOM 672 C C . TRP A 1 85 ? 9.522 -6.454 -22.539 1.00 97.62 85 TRP A C 1
ATOM 674 O O . TRP A 1 85 ? 9.640 -6.828 -23.705 1.00 97.62 85 TRP A O 1
ATOM 684 N N . VAL A 1 86 ? 8.693 -5.473 -22.185 1.00 96.50 86 VAL A N 1
ATOM 685 C CA . VAL A 1 86 ? 7.836 -4.762 -23.134 1.00 96.50 86 VAL A CA 1
ATOM 686 C C . VAL A 1 86 ? 8.189 -3.286 -23.120 1.00 96.50 86 VAL A C 1
ATOM 688 O O . VAL A 1 86 ? 7.936 -2.586 -22.140 1.00 96.50 86 VAL A O 1
ATOM 691 N N . GLU A 1 87 ? 8.721 -2.799 -24.238 1.00 95.19 87 GLU A N 1
ATOM 692 C CA . GLU A 1 87 ? 8.929 -1.370 -24.437 1.00 95.19 87 GLU A CA 1
ATOM 693 C C . GLU A 1 87 ? 7.583 -0.642 -24.466 1.00 95.19 87 GLU A C 1
ATOM 695 O O . GLU A 1 87 ? 6.674 -0.978 -25.230 1.00 95.19 87 GLU A O 1
ATOM 700 N N . MET A 1 88 ? 7.445 0.378 -23.625 1.00 95.38 88 MET A N 1
ATOM 701 C CA . MET A 1 88 ? 6.240 1.194 -23.567 1.00 95.38 88 MET A CA 1
ATOM 702 C C . MET A 1 88 ? 6.572 2.630 -23.157 1.00 95.38 88 MET A C 1
ATOM 704 O O . MET A 1 88 ? 7.554 2.860 -22.450 1.00 95.38 88 MET A O 1
ATOM 708 N N . PRO A 1 89 ? 5.753 3.621 -23.557 1.00 95.69 89 PRO A N 1
ATOM 709 C CA . PRO A 1 89 ? 5.898 4.977 -23.055 1.00 95.69 89 PRO A CA 1
ATOM 710 C C . PRO A 1 89 ? 5.809 5.003 -21.528 1.00 95.69 89 PRO A C 1
ATOM 712 O O . PRO A 1 89 ? 4.972 4.330 -20.928 1.00 95.69 89 PRO A O 1
ATOM 715 N N . ILE A 1 90 ? 6.610 5.858 -20.903 1.00 93.25 90 ILE A N 1
ATOM 716 C CA . ILE A 1 90 ? 6.747 5.944 -19.444 1.00 93.25 90 ILE A CA 1
ATOM 717 C C . ILE A 1 90 ? 5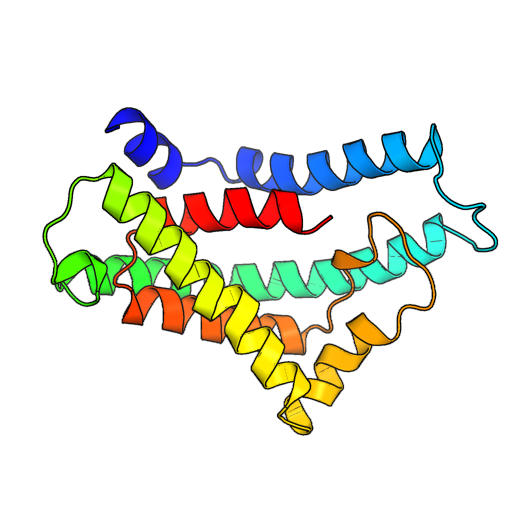.414 6.102 -18.684 1.00 93.25 90 ILE A C 1
ATOM 719 O O . ILE A 1 90 ? 5.247 5.568 -17.591 1.00 93.25 90 ILE A O 1
ATOM 723 N N . TRP A 1 91 ? 4.426 6.797 -19.256 1.00 94.56 91 TRP A N 1
ATOM 724 C CA . TRP A 1 91 ? 3.113 6.958 -18.622 1.00 94.56 91 TRP A CA 1
ATOM 725 C C . TRP A 1 91 ? 2.296 5.657 -18.644 1.00 94.56 91 TRP A C 1
ATOM 727 O O . TRP A 1 91 ? 1.591 5.367 -17.681 1.00 94.56 91 TRP A O 1
ATOM 737 N N . VAL A 1 92 ? 2.432 4.846 -19.702 1.00 96.44 92 VAL A N 1
ATOM 738 C CA . VAL A 1 92 ? 1.837 3.502 -19.779 1.00 96.44 92 VAL A CA 1
ATOM 739 C C . VAL A 1 92 ? 2.515 2.59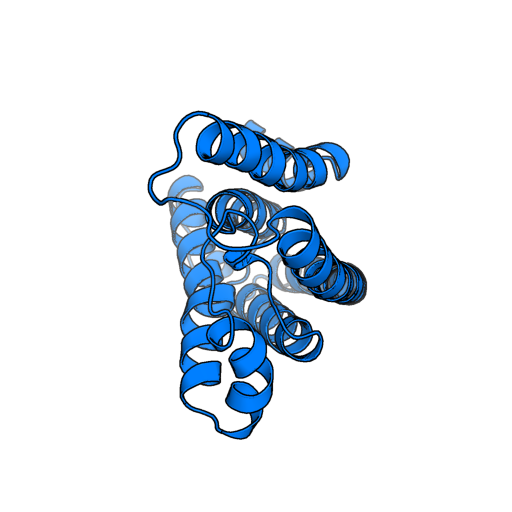9 -18.759 1.00 96.44 92 VAL A C 1
ATOM 741 O O . VAL A 1 92 ? 1.826 1.902 -18.022 1.00 96.44 92 VAL A O 1
ATOM 744 N N . GLN A 1 93 ? 3.845 2.679 -18.653 1.00 96.25 93 GLN A N 1
ATOM 745 C CA . GLN A 1 93 ? 4.622 1.930 -17.665 1.00 96.25 93 GLN A CA 1
ATOM 746 C C . GLN A 1 93 ? 4.157 2.229 -16.237 1.00 96.25 93 GLN A C 1
ATOM 748 O O . GLN A 1 93 ? 3.965 1.304 -15.452 1.00 96.25 93 GLN A O 1
ATOM 753 N N . ALA A 1 94 ? 3.907 3.504 -15.917 1.00 96.56 94 ALA A N 1
ATOM 754 C CA . ALA A 1 94 ? 3.379 3.911 -14.618 1.00 96.56 94 ALA A CA 1
ATOM 755 C C . ALA A 1 94 ? 1.988 3.314 -14.347 1.00 96.56 94 ALA A C 1
ATOM 757 O O . ALA A 1 94 ? 1.775 2.731 -13.288 1.00 96.56 94 ALA A O 1
ATOM 758 N N . ILE A 1 95 ? 1.054 3.414 -15.302 1.00 97.38 95 ILE A N 1
ATOM 759 C CA . ILE A 1 95 ? -0.313 2.887 -15.144 1.00 97.38 95 ILE A CA 1
ATOM 760 C C . ILE A 1 95 ? -0.294 1.365 -14.992 1.00 97.38 95 ILE A C 1
ATOM 762 O O . ILE A 1 95 ? -0.839 0.840 -14.024 1.00 97.38 95 ILE A O 1
ATOM 766 N N . VAL A 1 96 ? 0.360 0.656 -15.915 1.00 98.06 96 VAL A N 1
ATOM 767 C CA . VAL A 1 96 ? 0.448 -0.811 -15.894 1.00 98.06 96 VAL A CA 1
ATOM 768 C C . VAL A 1 96 ? 1.163 -1.280 -14.632 1.00 98.06 96 VAL A C 1
ATOM 770 O O . VAL A 1 96 ? 0.692 -2.202 -13.971 1.00 98.06 96 VAL A O 1
ATOM 773 N N . GLY A 1 97 ? 2.258 -0.620 -14.254 1.00 98.12 97 GLY A N 1
ATOM 774 C CA . GLY A 1 97 ? 2.998 -0.928 -13.038 1.00 98.12 97 GLY A CA 1
ATOM 775 C C . GLY A 1 97 ? 2.154 -0.770 -11.779 1.00 98.12 97 GLY A C 1
ATOM 776 O O . GLY A 1 97 ? 2.088 -1.699 -10.981 1.00 98.12 97 GLY A O 1
ATOM 777 N N . VAL A 1 98 ? 1.453 0.356 -11.623 1.00 98.19 98 VAL A N 1
ATOM 778 C CA . VAL A 1 98 ? 0.555 0.588 -10.480 1.00 98.19 98 VAL A CA 1
ATOM 779 C C . VAL A 1 98 ? -0.578 -0.439 -10.453 1.00 98.19 98 VAL A C 1
ATOM 781 O O . VAL A 1 98 ? -0.819 -1.031 -9.406 1.00 98.19 98 VAL A O 1
ATOM 784 N N . MET A 1 99 ? -1.233 -0.706 -11.587 1.00 98.38 99 MET A N 1
ATOM 785 C CA . MET A 1 99 ? -2.337 -1.672 -11.657 1.00 98.38 99 MET A CA 1
ATOM 786 C C . MET A 1 99 ? -1.892 -3.102 -11.340 1.00 98.38 99 MET A C 1
ATOM 788 O O . MET A 1 99 ? -2.596 -3.824 -10.640 1.00 98.38 99 MET A O 1
ATOM 792 N N . LEU A 1 100 ? -0.733 -3.532 -11.843 1.00 98.56 100 LEU A N 1
ATOM 793 C CA . LEU A 1 100 ? -0.226 -4.871 -11.556 1.00 98.56 100 LEU A CA 1
ATOM 794 C C . LEU A 1 100 ? 0.267 -4.991 -10.110 1.00 98.56 100 LEU A C 1
ATOM 796 O O . LEU A 1 100 ? 0.019 -6.014 -9.473 1.00 98.56 100 LEU A O 1
ATOM 800 N N . LEU A 1 101 ? 0.923 -3.964 -9.564 1.00 98.62 101 LEU A N 1
ATOM 801 C CA . LEU A 1 101 ? 1.306 -3.961 -8.151 1.00 98.62 101 LEU A CA 1
ATOM 802 C C . LEU A 1 101 ? 0.084 -3.980 -7.228 1.00 98.62 101 LEU A C 1
ATOM 804 O O . LEU A 1 101 ? 0.106 -4.720 -6.248 1.00 98.62 101 LEU A O 1
ATOM 808 N N . ASP A 1 102 ? -0.985 -3.253 -7.560 1.00 98.12 102 ASP A N 1
ATOM 809 C CA . ASP A 1 102 ? -2.267 -3.329 -6.851 1.00 98.12 102 ASP A CA 1
ATOM 810 C C . ASP A 1 102 ? -2.879 -4.732 -6.948 1.00 98.12 102 ASP A C 1
ATOM 812 O O . ASP A 1 102 ? -3.261 -5.328 -5.936 1.00 98.12 102 ASP A O 1
ATOM 816 N N . PHE A 1 103 ? -2.865 -5.323 -8.148 1.00 98.50 103 PHE A N 1
ATOM 817 C CA . PHE A 1 103 ? -3.344 -6.684 -8.351 1.00 98.50 103 PHE A CA 1
ATOM 818 C C . PHE A 1 103 ? -2.641 -7.683 -7.424 1.00 98.50 103 PHE A C 1
ATOM 820 O O . PHE A 1 103 ? -3.321 -8.463 -6.768 1.00 98.50 103 PHE A O 1
ATOM 827 N N . PHE A 1 104 ? -1.309 -7.662 -7.318 1.00 98.56 104 PHE A N 1
ATOM 828 C CA . PHE A 1 104 ? -0.577 -8.597 -6.451 1.00 98.56 104 PHE A CA 1
ATOM 829 C C . PHE A 1 104 ? -0.629 -8.216 -4.965 1.00 98.56 104 PHE A C 1
ATOM 831 O O . PHE A 1 104 ? -0.926 -9.064 -4.122 1.00 98.56 104 PHE A O 1
ATOM 838 N N . GLY A 1 105 ? -0.306 -6.962 -4.645 1.00 96.69 105 GLY A N 1
ATOM 839 C CA . GLY A 1 105 ? -0.085 -6.471 -3.284 1.00 96.69 105 GLY A CA 1
ATOM 840 C C . GLY A 1 105 ? -1.360 -6.136 -2.511 1.00 96.69 105 GLY A C 1
ATOM 841 O O . GLY A 1 105 ? -1.322 -6.098 -1.279 1.00 96.69 105 GLY A O 1
ATOM 842 N N . ALA A 1 106 ? -2.484 -5.932 -3.201 1.00 95.81 106 ALA A N 1
ATOM 843 C CA . ALA A 1 106 ? -3.775 -5.652 -2.585 1.00 95.81 106 ALA A CA 1
ATOM 844 C C . ALA A 1 106 ? -4.821 -6.706 -2.962 1.00 95.81 106 ALA A C 1
ATOM 846 O O . ALA A 1 106 ? -5.243 -7.474 -2.097 1.00 95.81 106 ALA A O 1
ATOM 847 N N . TYR A 1 107 ? -5.223 -6.778 -4.233 1.00 97.94 107 TYR A N 1
ATOM 848 C CA . TYR A 1 107 ? -6.387 -7.566 -4.650 1.00 97.94 107 TYR A CA 1
ATOM 849 C C . TYR A 1 107 ? -6.196 -9.078 -4.470 1.00 97.94 107 TYR A C 1
ATOM 851 O O . TYR A 1 107 ? -7.003 -9.738 -3.813 1.00 97.94 107 TYR A O 1
ATOM 859 N N . LEU A 1 108 ? -5.135 -9.642 -5.051 1.00 98.56 108 LEU A N 1
ATOM 860 C CA . LEU A 1 108 ? -4.905 -11.083 -5.097 1.00 98.56 108 LEU A CA 1
ATOM 861 C C . LEU A 1 108 ? -4.668 -11.640 -3.700 1.00 98.56 108 LEU A C 1
ATOM 863 O O . LEU A 1 108 ? -5.301 -12.628 -3.335 1.00 98.56 108 LEU A O 1
ATOM 867 N N . ILE A 1 109 ? -3.788 -11.011 -2.915 1.00 98.31 109 ILE A N 1
ATOM 868 C CA . ILE A 1 109 ? -3.536 -11.467 -1.548 1.00 98.31 109 ILE A CA 1
ATOM 869 C C . ILE A 1 109 ? -4.808 -11.401 -0.705 1.00 98.31 109 ILE A C 1
ATOM 871 O O . ILE A 1 109 ? -5.138 -12.383 -0.051 1.00 98.31 109 ILE A O 1
ATOM 875 N N . HIS A 1 110 ? -5.583 -10.321 -0.800 1.00 97.62 110 HIS A N 1
ATOM 876 C CA . HIS A 1 110 ? -6.837 -10.193 -0.065 1.00 97.62 110 HIS A CA 1
ATOM 877 C C . HIS A 1 110 ? -7.849 -11.280 -0.465 1.00 97.62 110 HIS A C 1
ATOM 879 O O . HIS A 1 110 ? -8.467 -11.922 0.387 1.00 97.62 110 HIS A O 1
ATOM 885 N N . TRP A 1 111 ? -7.979 -11.563 -1.764 1.00 98.56 111 TRP A N 1
ATOM 886 C CA . TRP A 1 111 ? -8.815 -12.663 -2.239 1.00 98.56 111 TRP A CA 1
ATOM 887 C C . TRP A 1 111 ? -8.337 -14.022 -1.705 1.00 98.56 111 TRP A C 1
ATOM 889 O O . TRP A 1 111 ? -9.157 -14.820 -1.248 1.00 98.56 111 TRP A O 1
ATOM 899 N N . ILE A 1 112 ? -7.027 -14.287 -1.704 1.00 98.56 112 ILE A N 1
ATOM 900 C CA . ILE A 1 112 ? -6.452 -15.523 -1.150 1.00 98.56 112 ILE A CA 1
ATOM 901 C C . ILE A 1 112 ? -6.695 -15.604 0.363 1.00 98.56 112 ILE A C 1
ATOM 903 O O . ILE A 1 112 ? -7.076 -16.668 0.850 1.00 98.56 112 ILE A O 1
ATOM 907 N N . GLU A 1 113 ? -6.547 -14.505 1.102 1.00 98.38 113 GLU A N 1
ATOM 908 C CA . GLU A 1 113 ? -6.823 -14.425 2.541 1.00 98.38 113 GLU A CA 1
ATOM 909 C C . GLU A 1 113 ? -8.271 -14.797 2.869 1.00 98.38 113 GLU A C 1
ATOM 911 O O . GLU A 1 113 ? -8.524 -15.474 3.862 1.00 98.38 113 GLU A O 1
ATOM 916 N N . HIS A 1 114 ? -9.215 -14.461 1.991 1.00 98.25 114 HIS A N 1
ATOM 917 C CA . HIS A 1 114 ? -10.610 -14.883 2.103 1.00 98.25 114 HIS A CA 1
ATOM 918 C C . HIS A 1 114 ? -10.880 -16.340 1.700 1.00 98.25 114 HIS A C 1
ATOM 920 O O . HIS A 1 114 ? -11.913 -16.899 2.077 1.00 98.25 114 HIS A O 1
ATOM 926 N N . LYS A 1 115 ? -10.005 -16.969 0.909 1.00 98.25 115 LYS A N 1
ATOM 927 C CA . LYS A 1 115 ? -10.210 -18.331 0.383 1.00 98.25 115 LYS A CA 1
ATOM 928 C C . LYS A 1 115 ? -9.434 -19.403 1.140 1.00 98.25 115 LYS A C 1
ATOM 930 O O . LYS A 1 115 ? -9.907 -20.534 1.246 1.00 98.25 115 LYS A O 1
ATOM 935 N N . VAL A 1 116 ? -8.262 -19.078 1.674 1.00 98.50 116 VAL A N 1
ATOM 936 C CA . VAL A 1 116 ? -7.384 -20.020 2.372 1.00 98.50 116 VAL A CA 1
ATOM 937 C C . VAL A 1 116 ? -7.637 -19.932 3.872 1.00 98.50 116 VAL A C 1
ATOM 939 O O . VAL A 1 116 ? -7.279 -18.950 4.511 1.00 98.50 116 VAL A O 1
ATOM 942 N N . ILE A 1 117 ? -8.186 -21.001 4.462 1.00 97.81 117 ILE A N 1
ATOM 943 C CA . ILE A 1 117 ? -8.599 -21.048 5.882 1.00 97.81 117 ILE A CA 1
ATOM 944 C C . ILE A 1 117 ? -7.478 -20.615 6.839 1.00 97.81 117 ILE A C 1
ATOM 946 O O . ILE A 1 117 ? -7.742 -19.958 7.843 1.00 97.81 117 ILE A O 1
ATOM 950 N N . PHE A 1 118 ? -6.225 -20.986 6.556 1.00 98.44 118 PHE A N 1
ATOM 951 C CA . PHE A 1 118 ? -5.089 -20.576 7.383 1.00 98.44 118 PHE A CA 1
ATOM 952 C C . PHE A 1 118 ? -4.881 -19.057 7.366 1.00 98.44 118 PHE A C 1
ATOM 954 O O . PHE A 1 118 ? -4.765 -18.462 8.431 1.00 98.44 118 PHE A O 1
ATOM 961 N N . MET A 1 119 ? -4.886 -18.438 6.184 1.00 98.12 119 MET A N 1
ATOM 962 C CA . MET A 1 119 ? -4.709 -16.992 6.020 1.00 98.12 119 MET A CA 1
ATOM 963 C C . MET A 1 119 ? -5.924 -16.212 6.539 1.00 98.12 119 MET A C 1
ATOM 965 O O . MET A 1 119 ? -5.757 -15.203 7.222 1.00 98.12 119 MET A O 1
ATOM 969 N N . TRP A 1 120 ? -7.131 -16.753 6.352 1.00 98.19 120 TRP A N 1
ATOM 970 C CA . TRP A 1 120 ? -8.368 -16.186 6.888 1.00 98.19 120 TRP A CA 1
ATOM 971 C C . TRP A 1 120 ? -8.315 -15.973 8.400 1.00 98.19 120 TRP A C 1
ATOM 973 O O . TRP A 1 120 ? -8.802 -14.963 8.890 1.00 98.19 120 TRP A O 1
ATOM 983 N N . LYS A 1 121 ? -7.684 -16.875 9.166 1.00 97.62 121 LYS A N 1
ATOM 984 C CA . LYS A 1 121 ? -7.556 -16.711 10.628 1.00 97.62 121 LYS A CA 1
ATOM 985 C C . LYS A 1 121 ? -6.826 -15.424 11.024 1.00 97.62 121 LYS A C 1
ATOM 987 O O . LYS A 1 121 ? -7.128 -14.870 12.075 1.00 97.62 121 LYS A O 1
ATOM 992 N N . PHE A 1 122 ? -5.884 -14.963 10.202 1.00 97.88 122 PHE A N 1
ATOM 993 C CA . PHE A 1 122 ? -5.177 -13.701 10.413 1.00 97.88 122 PHE A CA 1
ATOM 994 C C . PHE A 1 122 ? -6.044 -12.524 9.966 1.00 97.88 122 PHE A C 1
ATOM 996 O O . PHE A 1 122 ? -6.260 -11.587 10.733 1.00 97.88 122 PHE A O 1
ATOM 1003 N N . HIS A 1 123 ? -6.609 -12.631 8.766 1.00 97.44 123 HIS A N 1
ATOM 1004 C CA . HIS A 1 123 ? -7.445 -11.594 8.172 1.00 97.44 123 HIS A CA 1
ATOM 1005 C C . HIS A 1 123 ? -8.776 -11.373 8.924 1.00 97.44 123 HIS A C 1
ATOM 1007 O O . HIS A 1 123 ? -9.360 -10.294 8.886 1.00 97.44 123 HIS A O 1
ATOM 1013 N N . LEU A 1 124 ? -9.230 -12.355 9.711 1.00 97.12 124 LEU A N 1
ATOM 1014 C CA . LEU A 1 124 ? -10.412 -12.251 10.569 1.00 97.12 124 LEU A CA 1
ATOM 1015 C C . LEU A 1 124 ? -10.315 -11.086 11.566 1.00 97.12 124 LEU A C 1
ATOM 1017 O O . LEU A 1 124 ? -11.345 -10.531 11.936 1.00 97.12 124 LEU A O 1
ATOM 1021 N N . VAL A 1 125 ? -9.112 -10.683 11.996 1.00 95.94 125 VAL A N 1
ATOM 1022 C CA . VAL A 1 125 ? -8.947 -9.523 12.892 1.00 95.94 125 VAL A CA 1
ATOM 1023 C C . VAL A 1 125 ? -9.500 -8.252 12.253 1.00 95.94 125 VAL A C 1
ATOM 1025 O O . VAL A 1 125 ? -10.194 -7.504 12.943 1.00 95.94 125 VAL A O 1
ATOM 1028 N N . HIS A 1 126 ? -9.266 -8.062 10.954 1.00 95.31 126 HIS A N 1
ATOM 1029 C CA . HIS A 1 126 ? -9.814 -6.954 10.177 1.00 95.31 126 HIS A CA 1
ATOM 1030 C C . HIS A 1 126 ? -11.345 -7.037 10.093 1.00 95.31 126 HIS A C 1
ATOM 1032 O O . HIS A 1 126 ? -12.038 -6.107 10.493 1.00 95.31 126 HIS A O 1
ATOM 1038 N N . HIS A 1 127 ? -11.887 -8.197 9.708 1.00 95.50 127 HIS A N 1
ATOM 1039 C CA . HIS A 1 127 ? -13.341 -8.409 9.575 1.00 95.50 127 HIS A CA 1
ATOM 1040 C C . HIS A 1 127 ? -14.110 -8.468 10.902 1.00 95.50 127 HIS A C 1
ATOM 1042 O O . HIS A 1 127 ? -15.336 -8.427 10.910 1.00 95.50 127 HIS A O 1
ATOM 1048 N N . SER A 1 128 ? -13.412 -8.590 12.032 1.00 94.94 128 SER A N 1
ATOM 1049 C CA . SER A 1 128 ? -14.020 -8.614 13.368 1.00 94.94 128 SER A CA 1
ATOM 1050 C C . SER A 1 128 ? -14.348 -7.231 13.933 1.00 94.94 128 SER A C 1
ATOM 1052 O O . SER A 1 128 ? -14.890 -7.153 15.037 1.00 94.94 128 SER A O 1
ATOM 1054 N N . ASP A 1 129 ? -13.994 -6.147 13.234 1.00 93.94 129 ASP A N 1
ATOM 1055 C CA . ASP A 1 129 ? -14.324 -4.800 13.691 1.00 93.94 129 ASP A CA 1
ATOM 1056 C C . ASP A 1 129 ? -15.837 -4.563 13.610 1.00 93.94 129 ASP A C 1
ATOM 1058 O O . ASP A 1 129 ? -16.447 -4.627 12.546 1.00 93.94 129 ASP A O 1
ATOM 1062 N N . THR A 1 130 ? -16.460 -4.303 14.756 1.00 90.94 130 THR A N 1
ATOM 1063 C CA . THR A 1 130 ? -17.903 -4.040 14.848 1.00 90.94 130 THR A CA 1
ATOM 1064 C C . THR A 1 130 ? -18.238 -2.560 14.682 1.00 90.94 130 THR A C 1
ATOM 1066 O O . THR A 1 130 ? -19.397 -2.170 14.815 1.00 90.94 130 THR A O 1
ATOM 1069 N N . THR A 1 131 ? -17.226 -1.723 14.473 1.00 90.44 131 THR A N 1
ATOM 1070 C CA . THR A 1 131 ? -17.331 -0.268 14.384 1.00 90.44 131 THR A CA 1
ATOM 1071 C C . THR A 1 131 ? -16.561 0.229 13.170 1.00 90.44 131 THR A C 1
ATOM 1073 O O . THR A 1 131 ? -15.514 -0.315 12.828 1.00 90.44 131 THR A O 1
ATOM 1076 N N . VAL A 1 132 ? -17.098 1.252 12.510 1.00 89.69 132 VAL A N 1
ATOM 1077 C CA . VAL A 1 132 ? -16.493 1.838 11.313 1.00 89.69 132 VAL A CA 1
ATOM 1078 C C . VAL A 1 132 ? -16.107 3.275 11.625 1.00 89.69 132 VAL A C 1
ATOM 1080 O O . VAL A 1 132 ? -16.980 4.101 11.886 1.00 89.69 132 VAL A O 1
ATOM 1083 N N . ASP A 1 133 ? -14.806 3.540 11.611 1.00 91.88 133 ASP A N 1
ATOM 1084 C CA . ASP A 1 133 ? -14.226 4.877 11.566 1.00 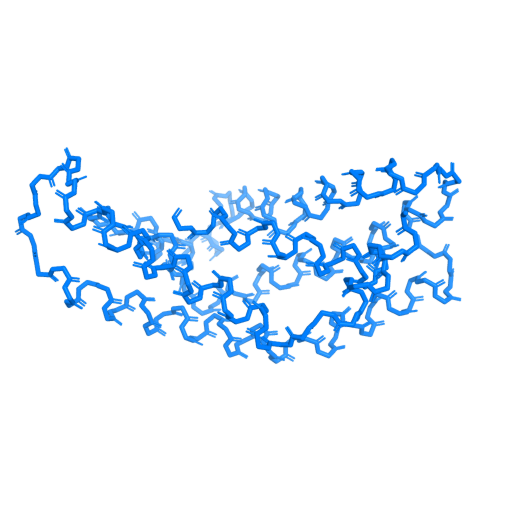91.88 133 ASP A CA 1
ATOM 1085 C C . ASP A 1 133 ? -12.950 4.904 10.714 1.00 91.88 133 ASP A C 1
ATOM 1087 O O . ASP A 1 133 ? -12.514 3.874 10.196 1.00 91.88 133 ASP A O 1
ATOM 1091 N N . VAL A 1 134 ? -12.322 6.077 10.599 1.00 91.88 134 VAL A N 1
ATOM 1092 C CA . VAL A 1 134 ? -11.051 6.301 9.875 1.00 91.88 134 VAL A CA 1
ATOM 1093 C C . VAL A 1 134 ? -9.927 5.302 10.213 1.00 91.88 134 VAL A C 1
ATOM 1095 O O . VAL A 1 134 ? -8.977 5.137 9.449 1.00 91.88 134 VAL A O 1
ATOM 1098 N N . THR A 1 135 ? -9.975 4.626 11.367 1.00 93.56 135 THR A N 1
ATOM 1099 C CA . THR A 1 135 ? -8.952 3.648 11.762 1.00 93.56 135 THR A CA 1
ATOM 1100 C C . THR A 1 135 ? -9.321 2.201 11.450 1.00 93.56 135 THR A C 1
ATOM 1102 O O . THR A 1 135 ? -8.465 1.326 11.590 1.00 93.56 135 THR A O 1
ATOM 1105 N N . THR A 1 136 ? -10.552 1.916 11.019 1.00 92.19 136 THR A N 1
ATOM 1106 C CA . THR A 1 136 ? -11.028 0.553 10.721 1.00 92.19 136 THR A CA 1
ATOM 1107 C C . THR A 1 136 ? -10.196 -0.108 9.623 1.00 92.19 136 THR A C 1
ATOM 1109 O O . THR A 1 136 ? -9.809 -1.271 9.753 1.00 92.19 136 THR A O 1
ATOM 1112 N N . GLY A 1 137 ? -9.808 0.654 8.594 1.00 91.00 137 GLY A N 1
ATOM 1113 C CA . GLY A 1 137 ? -8.904 0.194 7.534 1.00 91.00 137 GLY A CA 1
ATOM 1114 C C . GLY A 1 137 ? -7.496 -0.174 8.018 1.00 91.00 137 GLY A C 1
ATOM 1115 O O . GLY A 1 137 ? -6.761 -0.840 7.306 1.00 91.00 137 GLY A O 1
ATOM 1116 N N . LEU A 1 138 ? -7.113 0.208 9.242 1.00 93.62 138 LEU A N 1
ATOM 1117 C CA . LEU A 1 138 ? -5.771 -0.005 9.797 1.00 93.62 138 LEU A CA 1
ATOM 1118 C C . LEU A 1 138 ? -5.681 -1.227 10.720 1.00 93.62 138 LEU A C 1
ATOM 1120 O O . LEU A 1 138 ? -4.609 -1.541 11.248 1.00 93.62 138 LEU A O 1
ATOM 1124 N N . ARG A 1 139 ? -6.800 -1.917 10.937 1.00 94.81 139 ARG A N 1
ATOM 1125 C CA . ARG A 1 139 ? -6.920 -3.037 11.866 1.00 94.81 139 ARG A CA 1
ATOM 1126 C C . ARG A 1 139 ? -6.454 -4.351 11.233 1.00 94.81 139 ARG A C 1
ATOM 1128 O O . ARG A 1 139 ? -7.266 -5.201 10.885 1.00 94.81 139 ARG A O 1
ATOM 1135 N N . HIS A 1 140 ? -5.145 -4.551 11.139 1.00 94.56 140 HIS A N 1
ATOM 1136 C CA . HIS A 1 140 ? -4.574 -5.779 10.577 1.00 94.56 140 HIS A CA 1
ATOM 1137 C C . HIS A 1 140 ? -3.863 -6.631 11.622 1.00 94.56 140 HIS A C 1
ATOM 1139 O O . HIS A 1 140 ? -3.188 -6.129 12.521 1.00 94.56 140 HIS A O 1
ATOM 1145 N N . HIS A 1 141 ? -3.968 -7.950 11.488 1.00 96.62 141 HIS A N 1
ATOM 1146 C CA . HIS A 1 141 ? -3.152 -8.853 12.291 1.00 96.62 141 HIS A CA 1
ATOM 1147 C C . HIS A 1 141 ? -1.670 -8.760 11.849 1.00 96.62 141 HIS A C 1
ATOM 1149 O O . HIS A 1 141 ? -1.403 -8.732 10.650 1.00 96.62 141 HIS A O 1
ATOM 1155 N N . PRO A 1 142 ? -0.670 -8.823 12.756 1.00 95.50 142 PRO A N 1
ATOM 1156 C CA . PRO A 1 142 ? 0.753 -8.795 12.379 1.00 95.50 142 PRO A CA 1
ATOM 1157 C C . PRO A 1 142 ? 1.152 -9.814 11.290 1.00 95.50 142 PRO A C 1
ATOM 1159 O O . PRO A 1 142 ? 1.852 -9.488 10.341 1.00 95.50 142 PRO A O 1
ATOM 1162 N N . GLY A 1 143 ? 0.663 -11.053 11.386 1.00 96.88 143 GLY A N 1
ATOM 1163 C CA . GLY A 1 143 ? 0.821 -12.085 10.348 1.00 96.88 143 GLY A CA 1
ATOM 1164 C C . GLY A 1 143 ? 0.265 -11.731 8.956 1.00 96.88 143 GLY A C 1
ATOM 1165 O O . GLY A 1 143 ? 0.870 -12.127 7.965 1.00 96.88 143 GLY A O 1
ATOM 1166 N N . GLU A 1 144 ? -0.813 -10.944 8.854 1.00 96.25 144 GLU A N 1
ATOM 1167 C CA . GLU A 1 144 ? -1.317 -10.448 7.558 1.00 96.25 144 GLU A CA 1
ATOM 1168 C C . GLU A 1 144 ? -0.306 -9.492 6.901 1.00 96.25 144 GLU A C 1
ATOM 1170 O O . GLU A 1 144 ? -0.100 -9.545 5.688 1.00 96.25 144 GLU A O 1
ATOM 1175 N N . ALA A 1 145 ? 0.426 -8.698 7.694 1.00 96.06 145 ALA A N 1
ATOM 1176 C CA . ALA A 1 145 ? 1.500 -7.846 7.178 1.00 96.06 145 ALA A CA 1
ATOM 1177 C C . ALA A 1 145 ? 2.583 -8.657 6.451 1.00 96.06 145 ALA A C 1
ATOM 1179 O O . ALA A 1 145 ? 3.089 -8.233 5.414 1.00 96.06 145 ALA A O 1
ATOM 1180 N N . VAL A 1 146 ? 2.912 -9.852 6.959 1.00 98.06 146 VAL A N 1
ATOM 1181 C CA . VAL A 1 146 ? 3.882 -10.750 6.317 1.00 98.06 146 VAL A CA 1
ATOM 1182 C C . VAL A 1 146 ? 3.364 -11.218 4.960 1.00 98.06 146 VAL A C 1
ATOM 1184 O O . VAL A 1 146 ? 4.099 -11.143 3.977 1.00 98.06 146 VAL A O 1
ATOM 1187 N N . PHE A 1 147 ? 2.105 -11.659 4.870 1.00 98.12 147 PHE A N 1
ATOM 1188 C CA . PHE A 1 147 ? 1.539 -12.114 3.598 1.00 98.12 147 PHE A CA 1
ATOM 1189 C C . PHE A 1 147 ? 1.485 -10.987 2.569 1.00 98.12 147 PHE A C 1
ATOM 1191 O O . PHE A 1 147 ? 1.947 -11.171 1.442 1.00 98.12 147 PHE A O 1
ATOM 1198 N N . ARG A 1 148 ? 1.011 -9.803 2.967 1.00 96.88 148 ARG A N 1
ATOM 1199 C CA . ARG A 1 148 ? 0.964 -8.627 2.091 1.00 96.88 148 ARG A CA 1
ATOM 1200 C C . ARG A 1 148 ? 2.350 -8.203 1.616 1.00 96.88 148 ARG A C 1
ATOM 1202 O O . ARG A 1 148 ? 2.514 -7.931 0.428 1.00 96.88 148 ARG A O 1
ATOM 1209 N N . MET A 1 149 ? 3.365 -8.212 2.484 1.00 97.88 149 MET A N 1
ATOM 1210 C CA . MET A 1 149 ? 4.739 -7.894 2.076 1.00 97.88 149 MET A CA 1
ATOM 1211 C C . MET A 1 149 ? 5.321 -8.937 1.121 1.00 97.88 149 MET A C 1
ATOM 1213 O O . MET A 1 149 ? 5.922 -8.564 0.116 1.00 97.88 149 MET A O 1
ATOM 1217 N N . VAL A 1 150 ? 5.107 -10.229 1.380 1.00 98.50 150 VAL A N 1
ATOM 1218 C CA . VAL A 1 150 ? 5.558 -11.306 0.484 1.00 98.50 150 VAL A CA 1
ATOM 1219 C C . VAL A 1 150 ? 4.906 -11.174 -0.891 1.00 98.50 150 VAL A C 1
ATOM 1221 O O . VAL A 1 150 ? 5.609 -11.199 -1.898 1.00 98.50 150 VAL A O 1
ATOM 1224 N N . PHE A 1 151 ? 3.591 -10.969 -0.955 1.00 98.50 151 PHE A N 1
ATOM 1225 C CA . PHE A 1 151 ? 2.883 -10.796 -2.225 1.00 98.50 151 PHE A CA 1
ATOM 1226 C C . PHE A 1 151 ? 3.256 -9.500 -2.943 1.00 98.50 151 PHE A C 1
ATOM 1228 O O . PHE A 1 151 ? 3.375 -9.501 -4.164 1.00 98.50 151 PHE A O 1
ATOM 1235 N N . THR A 1 152 ? 3.527 -8.421 -2.208 1.00 98.31 152 THR A N 1
ATOM 1236 C CA . THR A 1 152 ? 4.058 -7.182 -2.791 1.00 98.31 152 THR A CA 1
ATOM 1237 C C . THR A 1 152 ? 5.428 -7.420 -3.424 1.00 98.31 152 THR A C 1
ATOM 1239 O O . THR A 1 152 ? 5.655 -6.990 -4.549 1.00 98.31 152 THR A O 1
ATOM 1242 N N . ILE A 1 153 ? 6.328 -8.148 -2.756 1.00 98.75 153 ILE A N 1
ATOM 1243 C CA . ILE A 1 153 ? 7.655 -8.486 -3.298 1.00 98.75 153 ILE A CA 1
ATOM 1244 C C . ILE A 1 153 ? 7.535 -9.405 -4.519 1.00 98.75 153 ILE A C 1
ATOM 1246 O O . ILE A 1 153 ? 8.201 -9.164 -5.523 1.00 98.75 153 ILE A O 1
ATOM 1250 N N . ILE A 1 154 ? 6.650 -10.407 -4.480 1.00 98.75 154 ILE A N 1
ATOM 1251 C CA . ILE A 1 154 ? 6.329 -11.238 -5.653 1.00 98.75 154 ILE A CA 1
ATOM 1252 C C . ILE A 1 154 ? 5.838 -10.354 -6.803 1.00 98.75 154 ILE A C 1
ATOM 1254 O O . ILE A 1 154 ? 6.319 -10.499 -7.923 1.00 98.75 154 ILE A O 1
ATOM 1258 N N . GLY A 1 155 ? 4.934 -9.413 -6.521 1.00 98.69 155 GLY A N 1
ATOM 1259 C CA . GLY A 1 155 ? 4.456 -8.427 -7.484 1.00 98.69 155 GLY A CA 1
ATOM 1260 C C . GLY A 1 155 ? 5.602 -7.625 -8.090 1.00 98.69 155 GLY A C 1
ATOM 1261 O O . GLY A 1 155 ? 5.729 -7.590 -9.305 1.00 98.69 155 GLY A O 1
ATOM 1262 N N . VAL A 1 156 ? 6.497 -7.062 -7.273 1.00 98.75 156 VAL A N 1
ATOM 1263 C CA . VAL A 1 156 ? 7.687 -6.337 -7.755 1.00 98.75 156 VAL A CA 1
ATOM 1264 C C . VAL A 1 156 ? 8.531 -7.198 -8.693 1.00 98.75 156 VAL A C 1
ATOM 1266 O O . VAL A 1 156 ? 8.931 -6.713 -9.751 1.00 98.75 156 VAL A O 1
ATOM 1269 N N . ILE A 1 157 ? 8.761 -8.467 -8.343 1.00 98.75 157 ILE A N 1
ATOM 1270 C CA . ILE A 1 157 ? 9.584 -9.380 -9.143 1.00 98.75 157 ILE A CA 1
ATOM 1271 C C . ILE A 1 157 ? 8.903 -9.724 -10.475 1.00 98.75 157 ILE A C 1
ATOM 1273 O O . ILE A 1 157 ? 9.515 -9.599 -11.530 1.00 98.75 157 ILE A O 1
ATOM 1277 N N . VAL A 1 158 ? 7.635 -10.142 -10.442 1.00 98.56 158 VAL A N 1
ATOM 1278 C CA . VAL A 1 158 ? 6.881 -10.558 -11.640 1.00 98.56 158 VAL A CA 1
ATOM 1279 C C . VAL A 1 158 ? 6.642 -9.377 -12.578 1.00 98.56 158 VAL A C 1
ATOM 1281 O O . VAL A 1 158 ? 6.774 -9.499 -13.796 1.00 98.56 158 VAL A O 1
ATOM 1284 N N . VAL A 1 159 ? 6.308 -8.217 -12.017 1.00 98.56 159 VAL A N 1
ATOM 1285 C CA . VAL A 1 159 ? 6.066 -6.990 -12.778 1.00 98.56 159 VAL A CA 1
ATOM 1286 C C . VAL A 1 159 ? 7.372 -6.413 -13.320 1.00 98.56 159 VAL A C 1
ATOM 1288 O O . VAL A 1 159 ? 7.345 -5.748 -14.349 1.00 98.56 159 VAL A O 1
ATOM 1291 N N . GLY A 1 160 ? 8.515 -6.673 -12.684 1.00 98.44 160 GLY A N 1
ATOM 1292 C CA . GLY A 1 160 ? 9.769 -6.009 -13.037 1.00 98.44 160 GLY A CA 1
ATOM 1293 C C . GLY A 1 160 ? 9.756 -4.538 -12.627 1.00 98.44 160 GLY A C 1
ATOM 1294 O O . GLY A 1 160 ? 10.195 -3.673 -13.384 1.00 98.44 160 GLY A O 1
ATOM 1295 N N . ALA A 1 161 ? 9.150 -4.229 -11.477 1.00 98.38 161 ALA A N 1
ATOM 1296 C CA . ALA A 1 161 ? 8.832 -2.858 -11.098 1.00 98.38 161 ALA A CA 1
ATOM 1297 C C . ALA A 1 161 ? 10.079 -2.091 -10.607 1.00 98.38 161 ALA A C 1
ATOM 1299 O O . ALA A 1 161 ? 10.670 -2.489 -9.596 1.00 98.38 161 ALA A O 1
ATOM 1300 N N . PRO A 1 162 ? 10.460 -0.968 -11.250 1.00 97.56 162 PRO A N 1
ATOM 1301 C CA . PRO A 1 162 ? 11.479 -0.065 -10.724 1.00 97.56 162 PRO A CA 1
ATOM 1302 C C . PRO A 1 162 ? 10.996 0.642 -9.455 1.00 97.56 162 PRO A C 1
ATOM 1304 O O . PRO A 1 162 ? 9.791 0.804 -9.231 1.00 97.56 162 PRO A O 1
ATOM 1307 N N . ILE A 1 163 ? 11.940 1.099 -8.630 1.00 97.25 163 ILE A N 1
ATOM 1308 C CA . ILE A 1 163 ? 11.633 1.579 -7.278 1.00 97.25 163 ILE A CA 1
ATOM 1309 C C . ILE A 1 163 ? 10.699 2.794 -7.280 1.00 97.25 163 ILE A C 1
ATOM 1311 O O . ILE A 1 163 ? 9.824 2.890 -6.419 1.00 97.25 163 ILE A O 1
ATOM 1315 N N . TRP A 1 164 ? 10.798 3.671 -8.285 1.00 97.00 164 TRP A N 1
ATOM 1316 C CA . TRP A 1 164 ? 9.892 4.811 -8.418 1.00 97.00 164 TRP A CA 1
ATOM 1317 C C . TRP A 1 164 ? 8.434 4.379 -8.640 1.00 97.00 164 TRP A C 1
ATOM 1319 O O . TRP A 1 164 ? 7.536 5.011 -8.090 1.00 97.00 164 TRP A O 1
ATOM 1329 N N . ILE A 1 165 ? 8.166 3.284 -9.369 1.00 97.75 165 ILE A N 1
ATOM 1330 C CA . ILE A 1 165 ? 6.801 2.743 -9.530 1.00 97.75 165 ILE A CA 1
ATOM 1331 C C . ILE A 1 165 ? 6.314 2.149 -8.213 1.00 97.75 165 ILE A C 1
ATOM 1333 O O . ILE A 1 165 ? 5.161 2.355 -7.838 1.00 97.75 165 ILE A O 1
ATOM 1337 N N . VAL A 1 166 ? 7.184 1.446 -7.484 1.00 97.62 166 VAL A N 1
ATOM 1338 C CA . VAL A 1 166 ? 6.845 0.882 -6.170 1.00 97.62 166 VAL A CA 1
ATOM 1339 C C . VAL A 1 166 ? 6.460 1.991 -5.190 1.00 97.62 166 VAL A C 1
ATOM 1341 O O . VAL A 1 166 ? 5.437 1.889 -4.514 1.00 97.62 166 VAL A O 1
ATOM 1344 N N . PHE A 1 167 ? 7.237 3.072 -5.131 1.00 95.81 167 PHE A N 1
ATOM 1345 C CA . PHE A 1 167 ? 6.949 4.207 -4.256 1.00 95.81 167 PHE A CA 1
ATOM 1346 C C . PHE A 1 167 ? 5.763 5.050 -4.735 1.00 95.81 167 PHE A C 1
ATOM 1348 O O . PHE A 1 167 ? 4.996 5.523 -3.893 1.00 95.81 167 PHE A O 1
ATOM 1355 N N . LEU A 1 168 ? 5.542 5.176 -6.045 1.00 95.75 168 LEU A N 1
ATOM 1356 C CA . LEU A 1 168 ? 4.318 5.757 -6.601 1.00 95.75 168 LEU A CA 1
ATOM 1357 C C . LEU A 1 168 ? 3.086 4.958 -6.157 1.00 95.75 168 LEU A C 1
ATOM 1359 O O . LEU A 1 168 ? 2.160 5.532 -5.587 1.00 95.75 168 LEU A O 1
ATOM 1363 N N . TYR A 1 169 ? 3.101 3.637 -6.346 1.00 96.44 169 TYR A N 1
ATOM 1364 C CA . TYR A 1 169 ? 2.024 2.744 -5.918 1.00 96.44 169 TYR A CA 1
ATOM 1365 C C . TYR A 1 169 ? 1.763 2.849 -4.411 1.00 96.44 169 TYR A C 1
ATOM 1367 O O . TYR A 1 169 ? 0.624 3.071 -4.011 1.00 96.44 169 TYR A O 1
ATOM 1375 N N . GLN A 1 170 ? 2.799 2.767 -3.570 1.00 93.81 170 GLN A N 1
ATOM 1376 C CA . GLN A 1 170 ? 2.640 2.889 -2.114 1.00 93.81 170 GLN A CA 1
ATOM 1377 C C . GLN A 1 170 ? 2.047 4.241 -1.701 1.00 93.81 170 GLN A C 1
ATOM 1379 O O . GLN A 1 170 ? 1.242 4.299 -0.775 1.00 93.81 170 GLN A O 1
ATOM 1384 N N . SER A 1 171 ? 2.418 5.320 -2.393 1.00 91.94 171 SER A N 1
ATOM 1385 C CA . SER A 1 171 ? 1.885 6.660 -2.128 1.00 91.94 171 SER A CA 1
ATOM 1386 C C . SER A 1 171 ? 0.401 6.762 -2.477 1.00 91.94 171 SER A C 1
ATOM 1388 O O . SER A 1 171 ? -0.366 7.339 -1.715 1.00 91.94 171 SER A O 1
ATOM 1390 N N . ILE A 1 172 ? -0.015 6.164 -3.597 1.00 92.44 172 ILE A N 1
ATOM 1391 C CA . ILE A 1 172 ? -1.426 6.088 -3.991 1.00 92.44 172 ILE A CA 1
ATOM 1392 C C . ILE A 1 172 ? -2.197 5.206 -3.002 1.00 92.44 172 ILE A C 1
ATOM 1394 O O . ILE A 1 172 ? -3.213 5.634 -2.469 1.00 92.44 172 ILE A O 1
ATOM 1398 N N . SER A 1 173 ? -1.693 4.006 -2.709 1.00 90.94 173 SER A N 1
ATOM 1399 C CA . SER A 1 173 ? -2.330 3.039 -1.809 1.00 90.94 173 SER A CA 1
ATOM 1400 C C . SER A 1 173 ? -2.535 3.600 -0.397 1.00 90.94 173 SER A C 1
ATOM 1402 O O . SER A 1 173 ? -3.598 3.398 0.183 1.00 90.94 173 SER A O 1
ATOM 1404 N N . ALA A 1 174 ? -1.583 4.385 0.119 1.00 86.94 174 ALA A N 1
ATOM 1405 C CA . ALA A 1 174 ? -1.706 5.076 1.402 1.00 86.94 174 ALA A CA 1
ATOM 1406 C C . ALA A 1 174 ? -2.949 5.981 1.492 1.00 86.94 174 ALA A C 1
ATOM 1408 O O . ALA A 1 174 ? -3.571 6.053 2.546 1.00 86.94 174 ALA A O 1
ATOM 1409 N N . LEU A 1 175 ? -3.340 6.643 0.396 1.00 82.75 175 LEU A N 1
ATOM 1410 C CA . LEU A 1 175 ? -4.527 7.508 0.370 1.00 82.75 175 LEU A CA 1
ATOM 1411 C C . LEU A 1 175 ? -5.840 6.720 0.452 1.00 82.75 175 LEU A C 1
ATOM 1413 O O . LEU A 1 175 ? -6.835 7.264 0.916 1.00 82.75 175 LEU A O 1
ATOM 1417 N N . PHE A 1 176 ? -5.838 5.460 0.012 1.00 83.69 176 PHE A N 1
ATOM 1418 C CA . PHE A 1 176 ? -7.003 4.568 0.027 1.00 83.69 176 PHE A CA 1
ATOM 1419 C C . PHE A 1 176 ? -7.031 3.631 1.245 1.00 83.69 176 PHE A C 1
ATOM 1421 O O . PHE A 1 176 ? -7.898 2.765 1.330 1.00 83.69 176 PHE A O 1
ATOM 1428 N N . ALA A 1 177 ? -6.083 3.775 2.176 1.00 79.31 177 ALA A N 1
ATOM 1429 C CA . ALA A 1 177 ? -5.990 2.952 3.381 1.00 79.31 177 ALA A CA 1
ATOM 1430 C C . ALA A 1 177 ? -6.869 3.453 4.549 1.00 79.31 177 ALA A C 1
ATOM 1432 O O . ALA A 1 177 ? -6.891 2.817 5.607 1.00 79.31 177 ALA A O 1
ATOM 1433 N N . HIS A 1 178 ? -7.537 4.600 4.381 1.00 68.12 178 HIS A N 1
ATOM 1434 C CA . HIS A 1 178 ? -8.286 5.328 5.411 1.00 68.12 178 HIS A CA 1
ATOM 1435 C C . HIS A 1 178 ? -9.759 5.478 5.041 1.00 68.12 178 HIS A C 1
ATOM 1437 O O . HIS A 1 178 ? -10.040 5.685 3.839 1.00 68.12 178 HIS A O 1
#

Radius of gyration: 17.51 Å; chains: 1; bounding box: 43×39×47 Å

Sequence (178 aa):
MESLIEFFENVPTSFRAGMLIGGIFLFWIIEGVFPLFEFGYKKVRHAAINLVLNGFFVVIGLGFAGLLVWSSNYVTANEFGVLQWVEMPIWVQAIVGVMLLDFFGAYLIHWIEHKVIFMWKFHLVHHSDTTVDVTTGLRHHPGEAVFRMVFTIIGVIVVGAPIWIVFLYQSISALFAH

Foldseek 3Di:
DVVLLVCLVCPDPCNLVCLLVVLLVVQVVCCVVPPPDDDPDDVVVVLVQLVVQLVLLVVVLVVCVVVLQVLLVVLLVVLAADLSVDDDPPVVLLVVLLVLLCVQLPVVLVVVLVVPPVSVVQCVQLVVDPDDGSSSLSRGHSVSSVSSSVSSSVSCNRHSHHSSSVSVNSSVVSNVSD

pLDDT: mean 93.92, std 5.2, range [68.12, 98.75]